Protein AF-A0A845PVV0-F1 (afdb_monomer_lite)

Sequence (65 aa):
MKEILSLLSEVEIDHKELFINADAGFDSENLRHMLEKEKIIANIKTHLRNNKTAKNYYYFDEELY

Secondary structure (DSSP, 8-state):
-HHHHHHHHHTT---TT-EEEE-GGG--HHHHHHHHHTT-EEEEPPPTT-TTS------S-GGG-

Organism: NCBI:txid2681556

Foldseek 3Di:
DVVVVVVCVVVVHQQAAAEDEDECVQQDPVNVVVCVVSNYHYNYDHDPVVPPDDPPPNPDDPVSD

Structure (mmCIF, N/CA/C/O backbone):
data_AF-A0A845PVV0-F1
#
_entry.id   AF-A0A845PVV0-F1
#
loop_
_atom_site.group_PDB
_atom_site.id
_atom_site.type_symbol
_atom_site.label_atom_id
_atom_site.label_alt_id
_atom_site.label_comp_id
_atom_site.label_asym_id
_atom_site.label_entity_id
_atom_site.label_seq_id
_atom_site.pdbx_PDB_ins_code
_atom_site.Cartn_x
_atom_site.Cartn_y
_atom_site.Cartn_z
_atom_site.occupancy
_atom_site.B_iso_or_equiv
_atom_site.auth_seq_id
_atom_site.auth_comp_id
_atom_site.auth_asym_id
_atom_site.auth_atom_id
_atom_site.pdbx_PDB_model_num
ATOM 1 N N . MET A 1 1 ? 1.211 10.661 1.313 1.00 81.50 1 MET A N 1
ATOM 2 C CA . MET A 1 1 ? 0.510 9.414 1.696 1.00 81.50 1 MET A CA 1
ATOM 3 C C . MET A 1 1 ? -0.015 9.440 3.123 1.00 81.50 1 MET A C 1
ATOM 5 O O . MET A 1 1 ? -1.208 9.258 3.288 1.00 81.50 1 MET A O 1
ATOM 9 N N . LYS A 1 2 ? 0.826 9.663 4.144 1.00 86.00 2 LYS A N 1
ATOM 10 C CA . LYS A 1 2 ? 0.384 9.634 5.553 1.00 86.00 2 LYS A CA 1
ATOM 11 C C . LYS A 1 2 ? -0.829 10.529 5.843 1.00 86.00 2 LYS A C 1
ATOM 13 O O . LYS A 1 2 ? -1.699 10.128 6.596 1.00 86.00 2 LYS A O 1
ATOM 18 N N . GLU A 1 3 ? -0.905 11.688 5.194 1.00 91.56 3 GLU A N 1
ATOM 19 C CA . GLU A 1 3 ? -2.048 12.606 5.299 1.00 91.56 3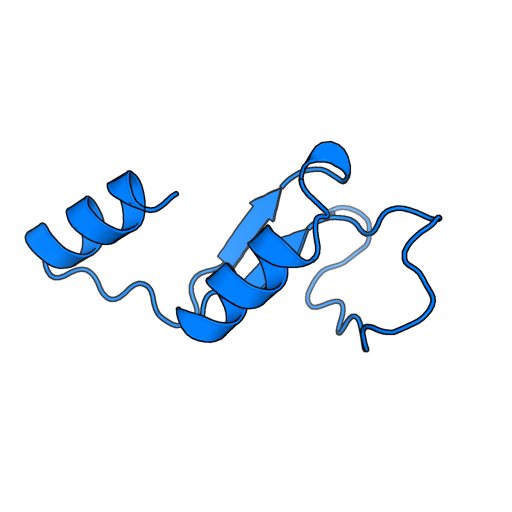 GLU A CA 1
ATOM 20 C C . GLU A 1 3 ? -3.360 11.986 4.797 1.00 91.56 3 GLU A C 1
ATOM 22 O O . GLU A 1 3 ? -4.380 12.107 5.462 1.00 91.56 3 GLU A O 1
ATOM 27 N N . ILE A 1 4 ? -3.332 11.255 3.675 1.00 89.62 4 ILE A N 1
ATOM 28 C CA . ILE A 1 4 ? -4.518 10.577 3.128 1.00 89.62 4 ILE A CA 1
ATOM 29 C C . ILE A 1 4 ? -4.980 9.464 4.073 1.00 89.62 4 ILE A C 1
ATOM 31 O O . ILE A 1 4 ? -6.170 9.338 4.3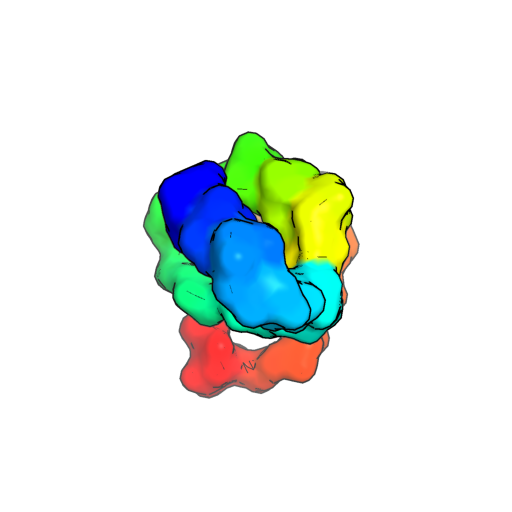25 1.00 89.62 4 ILE A O 1
ATOM 35 N N . LEU A 1 5 ? -4.050 8.686 4.634 1.00 90.00 5 LEU A N 1
ATOM 36 C CA . LEU A 1 5 ? -4.392 7.628 5.594 1.00 90.00 5 LEU A CA 1
ATOM 37 C C . LEU A 1 5 ? -4.953 8.196 6.901 1.00 90.00 5 LEU A C 1
ATOM 39 O O . LEU A 1 5 ? -5.892 7.629 7.449 1.00 90.00 5 LEU A O 1
ATOM 43 N N . SER A 1 6 ? -4.413 9.328 7.371 1.00 92.31 6 SER A N 1
ATOM 44 C CA . SER A 1 6 ? -4.972 10.056 8.518 1.00 92.31 6 SER A CA 1
ATOM 45 C C . SER A 1 6 ? -6.404 10.479 8.232 1.00 92.31 6 SER A C 1
ATOM 47 O O . SER A 1 6 ? -7.288 10.174 9.022 1.00 92.31 6 SER A O 1
ATOM 49 N N . LEU A 1 7 ? -6.649 11.085 7.066 1.00 95.12 7 LEU A N 1
ATOM 50 C CA . LEU A 1 7 ? -7.984 11.511 6.666 1.00 95.12 7 LEU A CA 1
ATOM 51 C C . LEU A 1 7 ? -8.962 10.332 6.618 1.00 95.12 7 LEU A C 1
ATOM 53 O O . LEU A 1 7 ? -10.040 10.427 7.191 1.00 95.12 7 LEU A O 1
ATOM 57 N N . LEU A 1 8 ? -8.587 9.217 5.978 1.00 92.19 8 LEU A N 1
ATOM 58 C CA . LEU A 1 8 ? -9.429 8.015 5.907 1.00 92.19 8 LEU A CA 1
ATOM 59 C C . LEU A 1 8 ? -9.744 7.468 7.304 1.00 92.19 8 LEU A C 1
ATOM 61 O O . LEU A 1 8 ? -10.890 7.126 7.577 1.00 92.19 8 LEU A O 1
ATOM 65 N N . SER A 1 9 ? -8.759 7.465 8.205 1.00 89.94 9 SER A N 1
ATOM 66 C CA . SER A 1 9 ? -8.957 7.064 9.598 1.00 89.94 9 SER A CA 1
ATOM 67 C C . SER A 1 9 ? -9.859 8.028 10.374 1.00 89.94 9 SER A C 1
ATOM 69 O O . SER A 1 9 ? -10.643 7.570 11.199 1.00 89.94 9 SER A O 1
ATOM 71 N N . GLU A 1 10 ? -9.752 9.339 10.143 1.00 95.19 10 GLU A N 1
ATOM 72 C CA . GLU A 1 10 ? -10.575 10.372 10.792 1.00 95.19 10 GLU A CA 1
ATOM 73 C C . GLU A 1 10 ? -12.050 10.264 10.401 1.00 95.19 10 GLU A C 1
ATOM 75 O O . GLU A 1 10 ? -12.923 10.547 11.219 1.00 95.19 10 GLU A O 1
ATOM 80 N N . VAL A 1 11 ? -12.330 9.833 9.168 1.00 96.25 11 VAL A N 1
ATOM 81 C CA . VAL A 1 11 ? -13.696 9.605 8.672 1.00 96.25 11 VAL A CA 1
ATOM 82 C C . VAL A 1 11 ? -14.140 8.138 8.754 1.00 96.25 11 VAL A C 1
ATOM 84 O O . VAL A 1 11 ? -15.156 7.782 8.163 1.00 96.25 11 VAL A O 1
ATOM 87 N N . GLU A 1 12 ? -13.391 7.294 9.474 1.00 93.25 12 GLU A N 1
ATOM 88 C CA . GLU A 1 12 ? -13.676 5.865 9.699 1.00 93.25 12 GLU A CA 1
ATOM 89 C C . GLU A 1 12 ? -13.844 5.027 8.413 1.00 93.25 12 GLU A C 1
ATOM 91 O O . GLU A 1 12 ? -14.559 4.024 8.386 1.00 93.25 12 GLU A O 1
ATOM 96 N N . ILE A 1 13 ? -13.158 5.403 7.331 1.00 93.38 13 ILE A N 1
ATOM 97 C CA . ILE A 1 13 ? -13.118 4.618 6.094 1.00 93.38 13 ILE A CA 1
ATOM 98 C C . ILE A 1 13 ? -11.994 3.585 6.196 1.00 93.38 13 ILE A C 1
ATOM 100 O O . ILE A 1 13 ? -10.822 3.942 6.325 1.00 93.38 13 ILE A O 1
ATOM 104 N N . ASP A 1 14 ? -12.337 2.297 6.095 1.00 92.75 14 ASP A N 1
ATOM 105 C CA . ASP A 1 14 ? -11.331 1.234 6.056 1.00 92.75 14 ASP A CA 1
ATOM 106 C C . ASP A 1 14 ? -10.562 1.276 4.731 1.00 92.75 14 ASP A C 1
ATOM 108 O O . ASP A 1 14 ? -11.131 1.130 3.648 1.00 92.75 14 ASP A O 1
ATOM 112 N N . HIS A 1 15 ? -9.252 1.487 4.827 1.00 89.94 15 HIS A N 1
ATOM 113 C CA . HIS A 1 15 ? -8.345 1.544 3.684 1.00 89.94 15 HIS A CA 1
ATOM 114 C C . HIS A 1 15 ? -7.633 0.224 3.398 1.00 89.94 15 HIS A C 1
ATOM 116 O O . HIS A 1 15 ? -6.868 0.138 2.434 1.00 89.94 15 HIS A O 1
ATOM 122 N N . LYS A 1 16 ? -7.851 -0.800 4.227 1.00 91.62 16 LYS A N 1
ATOM 123 C CA . LYS A 1 16 ? -7.284 -2.128 3.987 1.00 91.62 16 LYS A CA 1
ATOM 124 C C . LYS A 1 16 ? -7.821 -2.684 2.673 1.00 91.62 16 LYS A C 1
ATOM 126 O O . LYS A 1 16 ? -8.985 -2.503 2.339 1.00 91.62 16 LYS A O 1
ATOM 131 N N . GLU A 1 17 ? -6.952 -3.367 1.940 1.00 88.19 17 GLU A N 1
ATOM 132 C CA . GLU A 1 17 ? -7.234 -3.995 0.644 1.00 88.19 17 GLU A CA 1
ATOM 133 C C . GLU A 1 17 ? -7.606 -3.012 -0.480 1.00 88.19 17 GLU A C 1
ATOM 135 O O . GLU A 1 17 ? -7.857 -3.440 -1.606 1.00 88.19 17 GLU A O 1
ATOM 140 N N . LEU A 1 18 ? -7.566 -1.695 -0.230 1.00 90.19 18 LEU A N 1
ATOM 141 C CA . LEU A 1 18 ? -7.661 -0.707 -1.299 1.00 90.19 18 LEU A CA 1
ATOM 142 C C . LEU A 1 18 ? -6.454 -0.799 -2.226 1.00 90.19 18 LEU A C 1
ATOM 144 O O . LEU A 1 18 ? -5.346 -1.153 -1.820 1.00 90.19 18 LEU A O 1
ATOM 148 N N . PHE A 1 19 ? -6.676 -0.408 -3.476 1.00 87.69 19 PHE A N 1
ATOM 149 C CA . PHE A 1 19 ? -5.633 -0.328 -4.483 1.00 87.69 19 PHE A CA 1
ATOM 150 C C . PHE A 1 19 ? -5.117 1.097 -4.611 1.00 87.69 19 PHE A C 1
ATOM 152 O O . PHE A 1 19 ? -5.888 2.058 -4.591 1.00 87.69 19 PHE A O 1
ATOM 159 N N . ILE A 1 20 ? -3.811 1.222 -4.825 1.00 88.12 20 ILE A N 1
ATOM 160 C CA . ILE A 1 20 ? -3.218 2.456 -5.325 1.00 88.12 20 ILE A CA 1
ATOM 161 C C . ILE A 1 20 ? -2.569 2.221 -6.682 1.00 88.12 20 ILE A C 1
ATOM 163 O O . ILE A 1 20 ? -1.658 1.406 -6.803 1.00 88.12 20 ILE A O 1
ATOM 167 N N . ASN A 1 21 ? -3.027 2.978 -7.676 1.00 87.69 21 ASN A N 1
ATOM 168 C CA . ASN A 1 21 ? -2.411 3.048 -8.995 1.00 87.69 21 ASN A CA 1
ATOM 169 C C . ASN A 1 21 ? -1.347 4.144 -8.986 1.00 87.69 21 ASN A C 1
ATOM 171 O O . ASN A 1 21 ? -1.637 5.275 -8.586 1.00 87.69 21 ASN A O 1
ATOM 175 N N . ALA A 1 22 ? -0.128 3.824 -9.413 1.00 86.62 22 ALA A N 1
ATOM 176 C CA . ALA A 1 22 ? 0.917 4.826 -9.590 1.00 86.62 22 ALA A CA 1
ATOM 177 C C . ALA A 1 22 ? 1.929 4.421 -10.665 1.00 86.62 22 ALA A C 1
ATOM 179 O O . ALA A 1 22 ? 2.227 3.242 -10.859 1.00 86.62 22 ALA A O 1
ATOM 180 N N . ASP A 1 23 ? 2.517 5.426 -11.307 1.00 86.44 23 ASP A N 1
ATOM 181 C CA . ASP A 1 23 ? 3.548 5.225 -12.320 1.00 86.44 23 ASP A CA 1
ATOM 182 C C . ASP A 1 23 ? 4.854 4.662 -11.738 1.00 86.44 23 ASP A C 1
ATOM 184 O O . ASP A 1 23 ? 5.151 4.785 -10.546 1.00 86.44 23 ASP A O 1
ATOM 188 N N . ALA A 1 24 ? 5.722 4.155 -12.619 1.00 84.56 24 ALA A N 1
ATOM 189 C CA . ALA A 1 24 ? 7.032 3.602 -12.255 1.00 84.56 24 ALA A CA 1
ATOM 190 C C . ALA A 1 24 ? 7.971 4.589 -11.537 1.00 84.56 24 ALA A C 1
ATOM 192 O O . ALA A 1 24 ? 8.914 4.168 -10.869 1.00 84.56 24 ALA A O 1
ATOM 193 N N . GLY A 1 25 ? 7.718 5.899 -11.632 1.00 86.69 25 GLY A N 1
ATOM 194 C CA . GLY A 1 25 ? 8.447 6.914 -10.861 1.00 86.69 25 GLY A CA 1
ATOM 195 C C . GLY A 1 25 ? 8.218 6.819 -9.346 1.00 86.69 25 GLY A C 1
ATOM 196 O O . GLY A 1 25 ? 9.037 7.312 -8.573 1.00 86.69 25 GLY A O 1
ATOM 197 N N . PHE A 1 26 ? 7.142 6.154 -8.919 1.00 86.81 26 PHE A N 1
ATOM 198 C CA . PHE A 1 26 ? 6.808 5.918 -7.515 1.00 86.81 26 PHE A CA 1
ATOM 199 C C . PHE A 1 26 ? 7.274 4.542 -7.011 1.00 86.81 26 PHE A C 1
ATOM 201 O O . PHE A 1 26 ? 7.101 4.237 -5.829 1.00 86.81 26 PHE A O 1
ATOM 208 N N . ASP A 1 27 ? 7.906 3.723 -7.862 1.00 86.62 27 ASP A N 1
ATOM 209 C CA . ASP A 1 27 ? 8.403 2.383 -7.530 1.00 86.62 27 ASP A CA 1
ATOM 210 C C . ASP A 1 27 ? 9.650 2.422 -6.626 1.00 86.62 27 ASP A C 1
ATOM 212 O O . ASP A 1 27 ? 10.778 2.144 -7.039 1.00 86.62 27 ASP A O 1
ATOM 216 N N . SER A 1 28 ? 9.445 2.788 -5.362 1.00 87.88 28 SER A N 1
ATOM 217 C CA . SER A 1 28 ? 10.465 2.741 -4.315 1.00 87.88 28 SER A CA 1
ATOM 218 C C . SER A 1 28 ? 10.143 1.663 -3.283 1.00 87.88 28 SER A C 1
ATOM 220 O O . SER A 1 28 ? 8.987 1.476 -2.897 1.00 87.88 28 SER A O 1
ATOM 222 N N . GLU A 1 29 ? 11.176 0.986 -2.773 1.00 87.38 29 GLU A N 1
ATOM 223 C CA . GLU A 1 29 ? 11.020 -0.026 -1.718 1.00 87.38 29 GLU A CA 1
ATOM 224 C C . GLU A 1 29 ? 10.360 0.552 -0.459 1.00 87.38 29 GLU A C 1
ATOM 226 O O . GLU A 1 29 ? 9.527 -0.101 0.164 1.00 87.38 29 GLU A O 1
ATOM 231 N N . ASN A 1 30 ? 10.680 1.802 -0.104 1.00 89.81 30 ASN A N 1
ATOM 232 C CA . ASN A 1 30 ? 10.081 2.472 1.051 1.00 89.81 30 ASN A CA 1
ATOM 233 C C . ASN A 1 30 ? 8.562 2.632 0.889 1.00 89.81 30 ASN A C 1
ATOM 235 O O . ASN A 1 30 ? 7.814 2.308 1.812 1.00 89.81 30 ASN A O 1
ATOM 239 N N . LEU A 1 31 ? 8.108 3.072 -0.293 1.00 88.12 31 LEU A N 1
ATOM 240 C CA . LEU A 1 31 ? 6.681 3.209 -0.571 1.00 88.12 31 LEU A CA 1
ATOM 241 C C . LEU A 1 31 ? 5.988 1.844 -0.543 1.00 88.12 31 LEU A C 1
ATOM 243 O O . LEU A 1 31 ? 4.949 1.717 0.099 1.00 88.12 31 LEU A O 1
ATOM 247 N N . ARG A 1 32 ? 6.581 0.819 -1.168 1.00 88.19 32 ARG A N 1
ATOM 248 C CA . ARG A 1 32 ? 6.025 -0.543 -1.172 1.00 88.19 32 ARG A CA 1
ATOM 249 C C . ARG A 1 32 ? 5.876 -1.116 0.236 1.00 88.19 32 ARG A C 1
ATOM 251 O O . ARG A 1 32 ? 4.782 -1.544 0.584 1.00 88.19 32 ARG A O 1
ATOM 258 N N . HIS A 1 33 ? 6.920 -1.054 1.064 1.00 89.81 33 HIS A N 1
ATOM 259 C CA . HIS A 1 33 ? 6.855 -1.538 2.448 1.00 89.81 33 HIS A CA 1
ATOM 260 C C . HIS A 1 33 ? 5.822 -0.779 3.287 1.00 89.81 33 HIS A C 1
ATOM 262 O O . HIS A 1 33 ? 5.145 -1.368 4.129 1.00 89.81 33 HIS A O 1
ATOM 268 N N . MET A 1 34 ? 5.690 0.534 3.078 1.00 90.88 34 MET A N 1
ATOM 269 C CA . MET A 1 34 ? 4.681 1.326 3.776 1.00 90.88 34 MET A CA 1
ATOM 270 C C . MET A 1 34 ? 3.263 0.912 3.354 1.00 90.88 34 MET A C 1
ATOM 272 O O . MET A 1 34 ? 2.420 0.728 4.223 1.00 90.88 34 MET A O 1
ATOM 276 N N . LEU A 1 35 ? 3.004 0.723 2.057 1.00 90.88 35 LEU A N 1
ATOM 277 C CA . LEU A 1 35 ? 1.704 0.261 1.557 1.00 90.88 35 LEU A CA 1
ATOM 278 C C . LEU A 1 35 ? 1.365 -1.145 2.064 1.00 90.88 35 LEU A C 1
ATOM 280 O O . LEU A 1 35 ? 0.260 -1.364 2.549 1.00 90.88 35 LEU A O 1
ATOM 284 N N . GLU A 1 36 ? 2.329 -2.067 2.044 1.00 89.88 36 GLU A N 1
ATOM 285 C CA . GLU A 1 36 ? 2.163 -3.429 2.561 1.00 89.88 36 GLU A CA 1
ATOM 286 C C . GLU A 1 36 ? 1.816 -3.437 4.058 1.00 89.88 36 GLU A C 1
ATOM 288 O O . GLU A 1 36 ? 0.887 -4.128 4.478 1.00 89.88 36 GLU A O 1
ATOM 293 N N . LYS A 1 37 ? 2.503 -2.616 4.866 1.00 91.31 37 LYS A N 1
ATOM 294 C CA . LYS A 1 37 ? 2.215 -2.469 6.302 1.00 91.31 37 LYS A CA 1
ATOM 295 C C . LYS A 1 37 ? 0.791 -1.970 6.561 1.00 91.31 37 LYS A C 1
ATOM 297 O O . LYS A 1 37 ? 0.146 -2.421 7.506 1.00 91.31 37 LYS A O 1
ATOM 302 N N . GLU A 1 38 ? 0.312 -1.064 5.718 1.00 90.94 38 GLU A N 1
ATOM 303 C CA . GLU A 1 38 ? -1.045 -0.510 5.770 1.00 90.94 38 GLU A CA 1
ATOM 304 C C . GLU A 1 38 ? -2.084 -1.422 5.092 1.00 90.94 38 GLU A C 1
ATOM 306 O O . GLU A 1 38 ? -3.265 -1.086 5.050 1.00 90.94 38 GLU A O 1
ATOM 311 N N . LYS A 1 39 ? -1.661 -2.596 4.595 1.00 91.62 39 LYS A N 1
ATOM 312 C CA . LYS A 1 39 ? -2.470 -3.561 3.834 1.00 91.62 39 LYS A CA 1
ATOM 313 C C . LYS A 1 39 ? -3.111 -2.966 2.578 1.00 91.62 39 LYS A C 1
ATOM 315 O O . LYS A 1 39 ? -4.194 -3.386 2.186 1.00 91.62 39 LYS A O 1
ATOM 320 N N . ILE A 1 40 ? -2.442 -2.009 1.944 1.00 90.56 40 ILE A N 1
ATOM 321 C CA . ILE A 1 40 ? -2.850 -1.400 0.676 1.00 90.56 40 ILE A CA 1
ATOM 322 C C . ILE A 1 40 ? -2.160 -2.143 -0.462 1.00 90.56 40 ILE A C 1
ATOM 324 O O . IL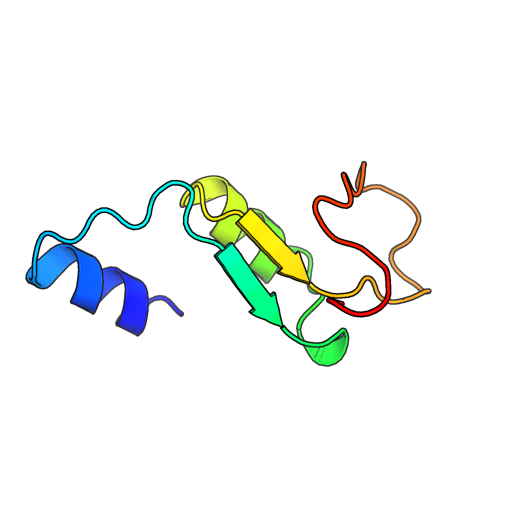E A 1 40 ? -0.947 -2.369 -0.440 1.00 90.56 40 ILE A O 1
ATOM 328 N N . ILE A 1 41 ? -2.929 -2.502 -1.483 1.00 89.38 41 ILE A N 1
ATOM 329 C CA . ILE A 1 41 ? -2.431 -3.215 -2.651 1.00 89.38 41 ILE A CA 1
ATOM 330 C C . ILE A 1 41 ? -1.792 -2.204 -3.608 1.00 89.38 41 ILE A C 1
ATOM 332 O O . ILE A 1 41 ? -2.447 -1.330 -4.177 1.00 89.38 41 ILE A O 1
ATOM 336 N N . ALA A 1 42 ? -0.476 -2.315 -3.774 1.00 87.81 42 ALA A N 1
ATOM 337 C CA . ALA A 1 42 ? 0.304 -1.431 -4.628 1.00 87.81 42 ALA A CA 1
ATOM 338 C C . ALA A 1 42 ? 0.226 -1.871 -6.099 1.00 87.81 42 ALA A C 1
ATOM 340 O 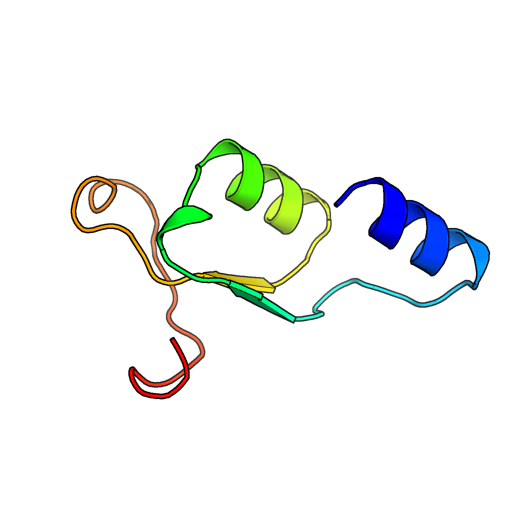O . ALA A 1 42 ? 0.987 -2.741 -6.530 1.00 87.81 42 ALA A O 1
ATOM 341 N N . ASN A 1 43 ? -0.646 -1.237 -6.885 1.00 86.81 43 ASN A N 1
ATOM 342 C CA . ASN A 1 43 ? -0.676 -1.372 -8.339 1.00 86.81 43 ASN A CA 1
ATOM 343 C C . ASN A 1 43 ? 0.297 -0.368 -8.982 1.00 86.81 43 ASN A C 1
ATOM 345 O O . ASN A 1 43 ? -0.095 0.631 -9.580 1.00 86.81 43 ASN A O 1
ATOM 349 N N . ILE A 1 44 ? 1.595 -0.595 -8.765 1.00 84.50 44 ILE A N 1
ATOM 350 C CA . ILE A 1 44 ? 2.663 0.305 -9.215 1.00 84.50 44 ILE A CA 1
ATOM 351 C C . ILE A 1 44 ? 3.512 -0.401 -10.259 1.00 84.50 44 ILE A C 1
ATOM 353 O O . ILE A 1 44 ? 4.096 -1.456 -9.970 1.00 84.50 44 ILE A O 1
ATOM 357 N N . LYS A 1 45 ? 3.627 0.216 -11.438 1.00 81.62 45 LYS A N 1
ATOM 358 C CA . LYS A 1 45 ? 4.475 -0.274 -12.526 1.00 81.62 45 LYS A CA 1
ATOM 359 C C . LYS A 1 45 ? 5.914 -0.439 -12.039 1.00 81.62 45 LYS A C 1
ATOM 361 O 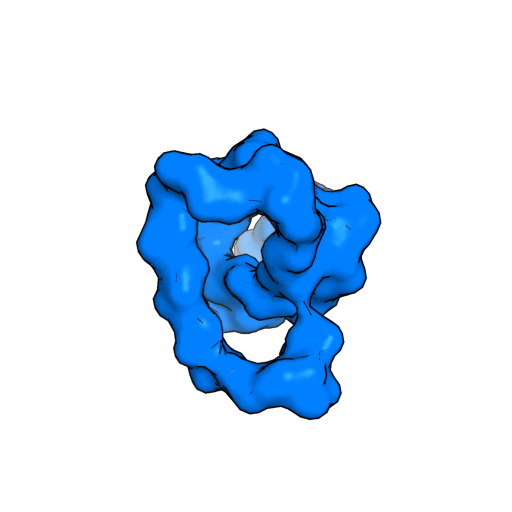O . LYS A 1 45 ?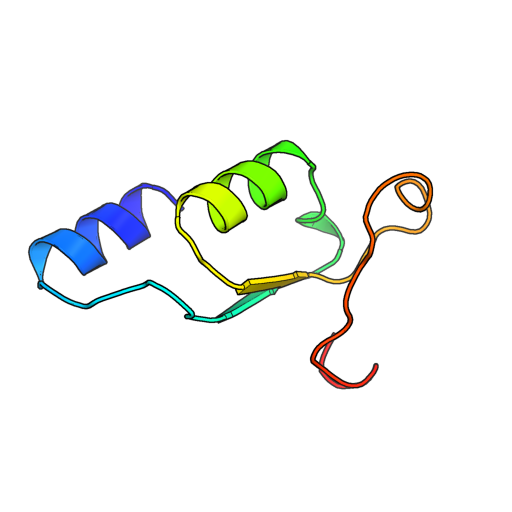 6.513 0.479 -11.487 1.00 81.62 45 LYS A O 1
ATOM 366 N N . THR A 1 46 ? 6.488 -1.619 -12.228 1.00 73.38 46 THR A N 1
ATOM 367 C CA . THR A 1 46 ? 7.840 -1.921 -11.742 1.00 73.38 46 THR A CA 1
ATOM 368 C C . THR A 1 46 ? 8.893 -1.259 -12.617 1.00 73.38 46 THR A C 1
ATOM 370 O O . THR A 1 46 ? 8.842 -1.356 -13.845 1.00 73.38 46 THR A O 1
ATOM 373 N N . HIS A 1 47 ? 9.901 -0.648 -12.006 1.00 68.56 47 HIS A N 1
ATOM 374 C CA . HIS A 1 47 ? 11.038 -0.123 -12.743 1.00 68.56 47 HIS A CA 1
ATOM 375 C C . HIS A 1 47 ? 11.995 -1.269 -13.108 1.00 68.56 47 HIS A C 1
ATOM 377 O O . HIS A 1 47 ? 12.413 -2.043 -12.248 1.00 68.56 47 HIS A O 1
ATOM 383 N N . LEU A 1 48 ? 12.443 -1.331 -14.371 1.00 61.91 48 LEU A N 1
ATOM 384 C CA . LEU A 1 48 ? 13.339 -2.378 -14.912 1.00 61.91 48 LEU A CA 1
ATOM 385 C C . LEU A 1 48 ? 14.618 -2.649 -14.083 1.00 61.91 48 LEU A C 1
ATOM 387 O O . LEU A 1 48 ? 15.220 -3.714 -14.206 1.00 61.91 48 LEU A O 1
ATOM 391 N N . ARG A 1 49 ? 15.040 -1.701 -13.232 1.00 58.47 49 ARG A N 1
ATOM 392 C CA . ARG A 1 49 ? 16.230 -1.803 -12.367 1.00 58.47 49 ARG A CA 1
ATOM 393 C C . ARG A 1 49 ? 15.987 -2.539 -11.043 1.00 58.47 49 ARG A C 1
ATOM 395 O O . ARG A 1 49 ? 16.953 -3.049 -10.485 1.00 58.47 49 ARG A O 1
ATOM 402 N N . ASN A 1 50 ? 14.743 -2.642 -10.573 1.00 55.75 50 ASN A N 1
ATOM 403 C CA . ASN A 1 50 ? 14.392 -3.212 -9.261 1.00 55.75 50 ASN A CA 1
ATOM 404 C C . ASN A 1 50 ? 13.945 -4.689 -9.333 1.00 55.75 50 ASN A C 1
ATOM 406 O O . ASN A 1 50 ? 13.497 -5.266 -8.346 1.00 55.75 50 ASN A O 1
ATOM 410 N N . ASN A 1 51 ? 14.118 -5.334 -10.490 1.00 53.81 51 ASN A N 1
ATOM 411 C CA . ASN A 1 51 ? 13.621 -6.676 -10.830 1.00 53.81 51 ASN A CA 1
ATOM 412 C C . ASN A 1 51 ? 14.192 -7.863 -10.021 1.00 53.81 51 ASN A C 1
ATOM 414 O O . ASN A 1 51 ? 13.977 -9.010 -10.404 1.00 53.81 51 ASN A O 1
ATOM 418 N N . LYS A 1 52 ? 14.949 -7.646 -8.937 1.00 50.84 52 LYS A N 1
ATOM 419 C CA . LYS A 1 52 ? 15.683 -8.735 -8.268 1.00 50.84 52 LYS A CA 1
ATOM 420 C C . LYS A 1 52 ? 15.040 -9.331 -7.016 1.00 50.84 52 LYS A C 1
ATOM 422 O O . LYS A 1 52 ? 15.524 -10.377 -6.594 1.00 50.84 52 LYS A O 1
ATOM 427 N N . THR A 1 53 ? 13.969 -8.767 -6.449 1.00 46.78 53 THR A N 1
ATOM 428 C CA . THR A 1 53 ? 13.555 -9.245 -5.107 1.00 46.78 53 THR A CA 1
ATOM 429 C C . THR A 1 53 ? 12.064 -9.276 -4.797 1.00 46.78 53 THR A C 1
ATOM 431 O O . THR A 1 53 ? 11.677 -9.948 -3.845 1.00 46.78 53 THR A O 1
ATOM 434 N N . ALA A 1 54 ? 11.201 -8.634 -5.578 1.00 48.62 54 ALA A N 1
ATOM 435 C CA . ALA A 1 54 ? 9.771 -8.683 -5.306 1.00 48.62 54 ALA A CA 1
ATOM 436 C C . ALA A 1 54 ? 9.113 -9.757 -6.179 1.00 48.62 54 ALA A C 1
ATOM 438 O O . ALA A 1 54 ? 9.182 -9.700 -7.407 1.00 48.62 54 ALA A O 1
ATOM 439 N N . LYS A 1 55 ? 8.450 -10.740 -5.554 1.00 48.75 55 LYS A N 1
ATOM 440 C CA . LYS A 1 55 ? 7.384 -11.507 -6.214 1.00 48.75 55 LYS A CA 1
ATOM 441 C C . LYS A 1 55 ? 6.280 -10.507 -6.558 1.00 48.75 55 LYS A C 1
ATOM 443 O O . LYS A 1 55 ? 5.344 -10.331 -5.786 1.00 48.75 55 LYS A O 1
ATOM 448 N N . ASN A 1 56 ? 6.443 -9.800 -7.669 1.00 55.06 56 ASN A N 1
ATOM 449 C CA . ASN A 1 56 ? 5.457 -8.864 -8.179 1.00 55.06 56 ASN A CA 1
ATOM 450 C C . ASN A 1 56 ? 4.282 -9.703 -8.673 1.00 55.06 56 ASN A C 1
ATOM 452 O O . ASN A 1 56 ? 4.284 -10.211 -9.791 1.00 55.06 56 ASN A O 1
ATOM 456 N N . TYR A 1 57 ? 3.333 -9.951 -7.776 1.00 53.81 57 TYR A N 1
ATOM 457 C CA . TYR A 1 57 ? 2.055 -10.535 -8.132 1.00 53.81 57 TYR A CA 1
ATOM 458 C C . TYR A 1 57 ? 1.294 -9.447 -8.884 1.00 53.81 57 TYR A C 1
ATOM 460 O O . TYR A 1 57 ? 0.781 -8.505 -8.280 1.00 53.81 57 TYR A O 1
ATOM 468 N N . TYR A 1 58 ? 1.327 -9.525 -10.211 1.00 58.31 58 TYR A N 1
ATOM 469 C CA . TYR A 1 58 ? 0.593 -8.602 -11.058 1.00 58.31 58 TYR A CA 1
ATOM 470 C C . TYR A 1 58 ? -0.893 -8.961 -10.965 1.00 58.31 58 TYR A C 1
ATOM 472 O O . TYR A 1 58 ? -1.307 -10.027 -11.414 1.00 58.31 58 TYR A O 1
ATOM 480 N N . TYR A 1 59 ? -1.669 -8.115 -10.287 1.00 61.91 59 TYR A N 1
ATOM 481 C CA . TYR A 1 59 ? -3.120 -8.274 -10.148 1.00 61.91 59 TYR A CA 1
ATOM 482 C C . TYR A 1 59 ? -3.883 -7.789 -11.390 1.00 61.91 59 TYR A C 1
ATOM 484 O O . TYR A 1 59 ? -5.031 -8.183 -11.579 1.00 61.91 59 TYR A O 1
ATOM 492 N N . PHE A 1 60 ? -3.255 -6.951 -12.218 1.00 63.25 60 PHE A N 1
ATOM 493 C CA . PHE A 1 60 ? -3.870 -6.294 -13.370 1.00 63.25 60 PHE A CA 1
ATOM 494 C C . PHE A 1 60 ? -3.156 -6.657 -14.682 1.00 63.25 60 PHE A C 1
ATOM 496 O O . PHE A 1 60 ? -2.111 -7.307 -14.667 1.00 63.25 60 PHE A O 1
ATOM 503 N N . ASP A 1 61 ? -3.744 -6.311 -15.825 1.00 63.28 61 ASP A N 1
ATOM 504 C CA . ASP A 1 61 ? -3.107 -6.462 -17.137 1.00 63.28 61 ASP A CA 1
ATOM 505 C C . ASP A 1 61 ? -2.142 -5.298 -17.421 1.00 63.28 61 ASP A C 1
ATOM 507 O O . ASP A 1 61 ? -2.140 -4.287 -16.722 1.00 63.28 61 ASP A O 1
ATOM 511 N N . GLU A 1 62 ? -1.287 -5.436 -18.442 1.00 65.62 62 GLU A N 1
ATOM 512 C CA . GLU A 1 62 ? -0.313 -4.393 -18.811 1.00 65.62 62 GLU A CA 1
ATOM 513 C C . GLU A 1 62 ? -0.964 -3.056 -19.218 1.00 65.62 62 GLU A C 1
ATOM 515 O O . GLU A 1 62 ? -0.283 -2.032 -19.203 1.00 65.62 62 GLU A O 1
ATOM 520 N N . GLU A 1 63 ? -2.260 -3.048 -19.555 1.00 66.31 63 GLU A N 1
ATOM 521 C CA . GLU A 1 63 ? -3.025 -1.833 -19.867 1.00 66.31 63 GLU A CA 1
ATOM 522 C C . GLU A 1 63 ? -3.469 -1.073 -18.605 1.00 66.31 63 GLU A C 1
ATOM 524 O O . GLU A 1 63 ? -3.644 0.145 -18.656 1.00 66.31 63 GLU A O 1
ATOM 529 N N . LEU A 1 64 ? -3.601 -1.758 -17.463 1.00 61.81 64 LEU A N 1
ATOM 530 C CA . LEU A 1 64 ? -3.917 -1.167 -16.157 1.00 61.81 64 LEU A CA 1
ATOM 531 C C . LEU A 1 64 ? -2.674 -0.811 -15.303 1.00 61.81 64 LEU A C 1
ATOM 533 O O . LEU A 1 64 ? -2.835 -0.472 -14.123 1.00 61.81 64 LEU A O 1
ATOM 537 N N . TYR A 1 65 ? -1.460 -0.854 -15.881 1.00 56.91 65 TYR A N 1
ATOM 538 C CA . TYR A 1 65 ? -0.174 -0.495 -15.240 1.00 56.91 65 TYR A CA 1
ATOM 539 C C . TYR A 1 65 ? 0.527 0.756 -15.786 1.00 56.91 65 TYR A C 1
ATOM 541 O O . TYR A 1 65 ? 0.931 0.794 -16.977 1.00 56.91 65 TYR A O 1
#

Radius of gyration: 12.59 Å; chains: 1; bounding box: 30×24×31 Å

pLDDT: mean 79.86, std 14.88, range [46.78, 96.25]